Protein AF-A0A6J4YMS4-F1 (afdb_monomer)

Mean predicted aligned error: 2.98 Å

Radius of gyration: 11.28 Å; Cα contacts (8 Å, |Δi|>4): 53; chains: 1; bounding box: 25×17×29 Å

Sequence (48 aa):
PWVERFAQKEAHLMTDENQAYLQIGKHFAGHSSVNHSAKEYARGDVHN

Secondary structure (DSSP, 8-state):
-THHHHS-TTSEEEE-S-TTHHHHHTTSSEEEE--GGGT----SS---

Structure (mmCIF, N/CA/C/O backbone):
data_AF-A0A6J4YMS4-F1
#
_entry.id   AF-A0A6J4YMS4-F1
#
loop_
_atom_site.group_PDB
_atom_site.id
_atom_site.type_symbol
_atom_site.label_atom_id
_atom_site.label_alt_id
_atom_site.label_comp_id
_atom_site.label_asym_id
_atom_site.label_entity_id
_atom_site.label_seq_id
_atom_site.pdbx_PDB_ins_code
_atom_site.Cartn_x
_atom_site.Cartn_y
_atom_site.Cartn_z
_atom_site.occupancy
_atom_site.B_iso_or_equiv
_atom_site.auth_seq_id
_atom_site.auth_comp_id
_atom_site.auth_asym_id
_atom_site.auth_atom_id
_atom_site.pdbx_PDB_model_num
ATOM 1 N N . PRO A 1 1 ? -2.585 5.939 11.779 1.00 70.50 1 PRO A N 1
ATOM 2 C CA . PRO A 1 1 ? -2.209 6.312 10.392 1.00 70.50 1 PRO A CA 1
ATOM 3 C C . PRO A 1 1 ? -3.209 7.341 9.854 1.00 70.50 1 PRO A C 1
ATOM 5 O O . PRO A 1 1 ? -4.394 7.182 10.116 1.00 70.50 1 PRO A O 1
ATOM 8 N N . TRP A 1 2 ? -2.783 8.390 9.143 1.00 85.75 2 TRP A N 1
ATOM 9 C CA . TRP A 1 2 ? -3.723 9.423 8.663 1.00 85.75 2 TRP A CA 1
ATOM 10 C C . TRP A 1 2 ? -4.703 8.914 7.595 1.00 85.75 2 TRP A C 1
ATOM 12 O O . TRP A 1 2 ? -5.775 9.483 7.436 1.00 85.75 2 TRP A O 1
ATOM 22 N N . VAL A 1 3 ? -4.362 7.817 6.914 1.00 88.88 3 VAL A N 1
ATOM 23 C CA . VAL A 1 3 ? -5.183 7.174 5.876 1.00 88.88 3 VAL A CA 1
ATOM 24 C C . VAL A 1 3 ? -6.598 6.823 6.360 1.00 88.88 3 VAL A C 1
ATOM 26 O O . VAL A 1 3 ? -7.559 7.110 5.657 1.00 88.88 3 VAL A O 1
ATOM 29 N N . GLU A 1 4 ? -6.761 6.313 7.584 1.00 89.19 4 GLU A N 1
ATOM 30 C CA . GLU A 1 4 ? -8.078 5.944 8.146 1.00 89.19 4 GLU A CA 1
ATOM 31 C C . GLU A 1 4 ? -9.017 7.134 8.361 1.00 89.19 4 GLU A C 1
ATOM 33 O O . GLU A 1 4 ? -10.221 6.960 8.516 1.00 89.19 4 GLU A O 1
ATOM 38 N N . ARG A 1 5 ? -8.478 8.357 8.398 1.00 93.06 5 ARG A N 1
ATOM 39 C CA . ARG A 1 5 ? -9.294 9.568 8.516 1.00 93.06 5 ARG A CA 1
ATOM 40 C C . ARG A 1 5 ? -10.016 9.895 7.209 1.00 93.06 5 ARG A C 1
ATOM 42 O O . ARG A 1 5 ? -11.040 10.569 7.240 1.00 93.06 5 ARG A O 1
ATOM 49 N N . PHE A 1 6 ? -9.455 9.470 6.079 1.00 93.94 6 PHE A N 1
ATOM 50 C CA . PHE A 1 6 ? -9.892 9.884 4.746 1.00 93.94 6 PHE A CA 1
ATOM 51 C C . PHE A 1 6 ? -10.397 8.725 3.883 1.00 93.94 6 PHE A C 1
ATOM 53 O O . PHE A 1 6 ? -11.044 8.971 2.871 1.00 93.94 6 PHE A O 1
ATOM 60 N N . ALA A 1 7 ? -10.125 7.482 4.27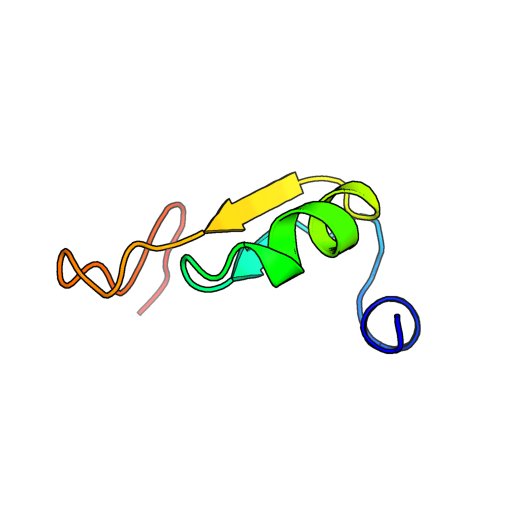5 1.00 94.25 7 ALA A N 1
ATOM 61 C CA . ALA A 1 7 ? -10.604 6.284 3.603 1.00 94.25 7 ALA A CA 1
ATOM 62 C C . ALA A 1 7 ? -11.545 5.491 4.517 1.00 94.25 7 ALA A C 1
ATOM 64 O O . ALA A 1 7 ? -11.337 5.411 5.728 1.00 94.25 7 ALA A O 1
ATOM 65 N N . GLN A 1 8 ? -12.581 4.901 3.922 1.00 96.19 8 GLN A N 1
ATOM 66 C CA . GLN A 1 8 ? -13.551 4.066 4.628 1.00 96.19 8 GLN A CA 1
ATOM 67 C C . GLN A 1 8 ? -12.922 2.724 5.005 1.00 96.19 8 GLN A C 1
ATOM 69 O O . GLN A 1 8 ? -12.210 2.134 4.194 1.00 96.19 8 GLN A O 1
ATOM 74 N N . LYS A 1 9 ? -13.205 2.215 6.208 1.00 95.50 9 LYS A N 1
ATOM 75 C CA . LYS A 1 9 ? -12.656 0.928 6.675 1.00 95.50 9 LYS A CA 1
ATOM 76 C C . LYS A 1 9 ? -13.211 -0.250 5.880 1.00 95.50 9 LYS A C 1
ATOM 78 O O . LYS A 1 9 ? -12.570 -1.284 5.776 1.00 95.50 9 LYS A O 1
ATOM 83 N N . GLU A 1 10 ? -14.381 -0.079 5.285 1.00 97.19 10 GLU A N 1
ATOM 84 C CA . GLU A 1 10 ? -15.059 -1.065 4.451 1.00 97.19 10 GLU A CA 1
ATOM 85 C C . GLU A 1 10 ? -14.438 -1.173 3.046 1.00 97.19 10 GLU A C 1
ATOM 87 O O . GLU A 1 10 ? -14.774 -2.086 2.296 1.00 97.19 10 GLU A O 1
ATOM 92 N N . ALA A 1 11 ? -13.532 -0.261 2.676 1.00 95.44 11 ALA A N 1
ATOM 93 C CA . ALA A 1 11 ? -12.878 -0.269 1.375 1.00 95.44 11 ALA A CA 1
ATOM 94 C C . ALA A 1 11 ? -11.832 -1.390 1.244 1.00 95.44 11 ALA A C 1
ATOM 96 O O . ALA A 1 11 ? -11.247 -1.852 2.228 1.00 95.44 11 ALA A O 1
ATOM 97 N N . HIS A 1 12 ? -11.535 -1.766 -0.004 1.00 95.81 12 HIS A N 1
ATOM 98 C CA . HIS A 1 12 ? -10.370 -2.582 -0.342 1.00 95.81 12 HIS A CA 1
ATOM 99 C C . HIS A 1 12 ? -9.185 -1.662 -0.637 1.00 95.81 12 HIS A C 1
ATOM 101 O O . HIS A 1 12 ? -9.152 -0.975 -1.657 1.00 95.81 12 HIS A O 1
ATOM 107 N N . LEU A 1 13 ? -8.205 -1.631 0.263 1.00 95.44 13 LEU A N 1
ATOM 108 C CA . LEU A 1 13 ? -7.012 -0.810 0.105 1.00 95.44 13 LEU A CA 1
ATOM 109 C C . LEU A 1 13 ? -6.088 -1.414 -0.966 1.00 95.44 13 LEU A C 1
ATOM 111 O O . LEU A 1 13 ? -5.705 -2.579 -0.872 1.00 95.44 13 LEU A O 1
ATOM 115 N N . MET A 1 14 ? -5.690 -0.611 -1.952 1.00 96.00 14 MET A N 1
ATOM 116 C CA . MET A 1 14 ? -4.708 -0.980 -2.978 1.00 96.00 14 MET A CA 1
ATOM 117 C C . MET A 1 14 ? -3.427 -0.165 -2.795 1.00 96.00 14 MET A C 1
ATOM 119 O O . MET A 1 14 ? -3.491 1.060 -2.693 1.00 96.00 14 MET A O 1
ATOM 123 N N . THR A 1 15 ? -2.270 -0.827 -2.740 1.00 96.31 15 THR A N 1
ATOM 124 C CA . THR A 1 15 ? -0.955 -0.176 -2.559 1.00 96.31 15 THR A CA 1
ATOM 125 C C . THR A 1 15 ? 0.111 -0.756 -3.492 1.00 96.31 15 THR A C 1
ATOM 127 O O . THR A 1 15 ? -0.136 -1.719 -4.214 1.00 96.31 15 THR A O 1
ATOM 130 N N . ASP A 1 16 ? 1.318 -0.197 -3.465 1.00 96.56 16 ASP A N 1
ATOM 131 C CA . ASP A 1 16 ? 2.514 -0.856 -4.007 1.00 96.56 16 ASP A CA 1
ATOM 132 C C . ASP A 1 16 ? 3.068 -1.937 -3.048 1.00 96.56 16 ASP A C 1
ATOM 134 O O . ASP A 1 16 ? 2.468 -2.216 -1.999 1.00 96.56 16 ASP A O 1
ATOM 138 N N . GLU A 1 17 ? 4.200 -2.562 -3.407 1.00 97.44 17 GLU A N 1
ATOM 139 C CA . GLU A 1 17 ? 4.823 -3.654 -2.646 1.00 97.44 17 GLU A CA 1
ATOM 140 C C . GLU A 1 17 ? 5.528 -3.251 -1.335 1.00 97.44 17 GLU A C 1
ATOM 142 O O . GLU A 1 17 ? 6.082 -4.116 -0.641 1.00 97.44 17 GLU A O 1
ATOM 147 N N . ASN A 1 18 ? 5.539 -1.968 -0.962 1.00 96.75 18 ASN A N 1
ATOM 148 C CA . ASN A 1 18 ? 6.239 -1.515 0.233 1.00 96.75 18 ASN A CA 1
ATOM 149 C C . ASN A 1 18 ? 5.635 -2.127 1.511 1.00 96.75 18 ASN A C 1
ATOM 151 O O . ASN A 1 18 ? 4.450 -1.991 1.824 1.00 96.75 18 ASN A O 1
ATOM 155 N N . GLN A 1 19 ? 6.496 -2.761 2.309 1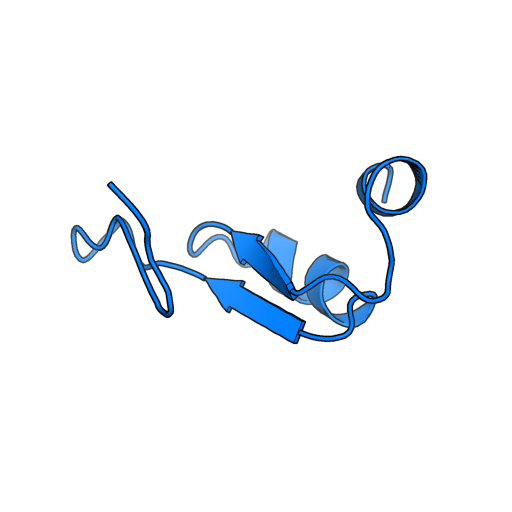.00 95.81 19 GLN A N 1
ATOM 156 C CA . GLN A 1 19 ? 6.122 -3.486 3.525 1.00 95.81 19 GLN A CA 1
ATOM 157 C C . GLN A 1 19 ? 5.473 -2.601 4.601 1.00 95.81 19 GLN A C 1
ATOM 159 O O . GLN A 1 19 ? 4.733 -3.109 5.445 1.00 95.81 19 GLN A O 1
ATOM 164 N N . ALA A 1 20 ? 5.691 -1.282 4.565 1.00 94.38 20 ALA A N 1
ATOM 165 C CA . ALA A 1 20 ? 5.037 -0.340 5.474 1.00 94.38 20 ALA A CA 1
ATOM 166 C C . ALA A 1 20 ? 3.498 -0.401 5.387 1.00 94.38 20 ALA A C 1
ATOM 168 O O . ALA A 1 20 ? 2.810 -0.184 6.390 1.00 94.38 20 ALA A O 1
ATOM 169 N N . TYR A 1 21 ? 2.947 -0.750 4.219 1.00 95.50 21 TYR A N 1
ATOM 170 C CA . TYR A 1 21 ? 1.502 -0.824 4.009 1.00 95.50 21 TYR A CA 1
ATOM 171 C C . TYR A 1 21 ? 0.847 -2.044 4.652 1.00 95.50 21 TYR A C 1
ATOM 173 O O . TYR A 1 21 ? -0.349 -1.999 4.924 1.00 95.50 21 TYR A O 1
ATOM 181 N N . LEU A 1 22 ? 1.603 -3.095 4.987 1.00 95.12 22 LEU A N 1
ATOM 182 C CA . LEU A 1 22 ? 1.037 -4.313 5.577 1.00 95.12 22 LEU A CA 1
ATOM 183 C C . LEU A 1 22 ? 0.338 -4.061 6.915 1.00 95.12 22 LEU A C 1
ATOM 185 O O . LEU A 1 22 ? -0.674 -4.688 7.210 1.00 95.12 22 LEU A O 1
ATOM 189 N N . GLN A 1 23 ? 0.865 -3.156 7.744 1.00 94.94 23 GLN A N 1
ATOM 190 C CA . GLN A 1 23 ? 0.211 -2.827 9.016 1.00 94.94 23 GLN A CA 1
ATOM 191 C C . GLN A 1 23 ? -0.997 -1.912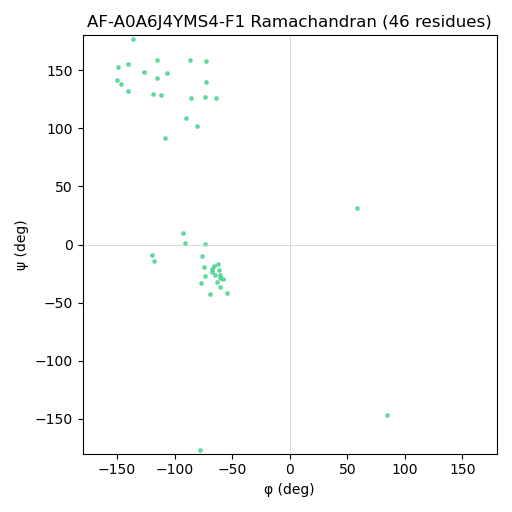 8.813 1.00 94.94 23 GLN A C 1
ATOM 193 O O . GLN A 1 23 ? -1.980 -2.043 9.531 1.00 94.94 23 GLN A O 1
ATOM 198 N N . ILE A 1 24 ? -0.947 -1.021 7.820 1.00 95.06 24 ILE A N 1
ATOM 199 C CA . ILE A 1 24 ? -2.052 -0.109 7.497 1.00 95.06 24 ILE A CA 1
ATOM 200 C C . ILE A 1 24 ? -3.232 -0.893 6.908 1.00 95.06 24 ILE A C 1
ATOM 202 O O . ILE A 1 24 ? -4.373 -0.670 7.302 1.00 95.06 24 ILE A O 1
ATOM 206 N N . GLY A 1 25 ? -2.960 -1.849 6.015 1.00 96.12 25 GLY A N 1
ATOM 207 C CA . GLY A 1 25 ? -3.973 -2.662 5.341 1.00 96.12 25 GLY A CA 1
ATOM 208 C C . GLY A 1 25 ? -4.836 -3.499 6.282 1.00 96.12 25 GLY A C 1
ATOM 209 O O . GLY A 1 25 ? -6.000 -3.737 5.983 1.00 96.12 25 GLY A O 1
ATOM 210 N N . LYS A 1 26 ? -4.326 -3.860 7.468 1.00 95.62 26 LYS A N 1
ATOM 211 C CA . LYS A 1 26 ? -5.094 -4.590 8.495 1.00 95.62 26 LYS A CA 1
ATOM 212 C C . LYS A 1 26 ? -6.310 -3.827 9.022 1.00 95.62 26 LYS A C 1
ATOM 214 O O . LYS A 1 26 ? -7.151 -4.427 9.680 1.00 95.62 26 LYS A O 1
ATOM 219 N N . HIS A 1 27 ? -6.376 -2.515 8.804 1.00 95.38 27 HIS A N 1
ATOM 220 C CA . HIS A 1 27 ? -7.477 -1.677 9.282 1.00 95.38 27 HIS A CA 1
ATOM 221 C C . HIS A 1 27 ? -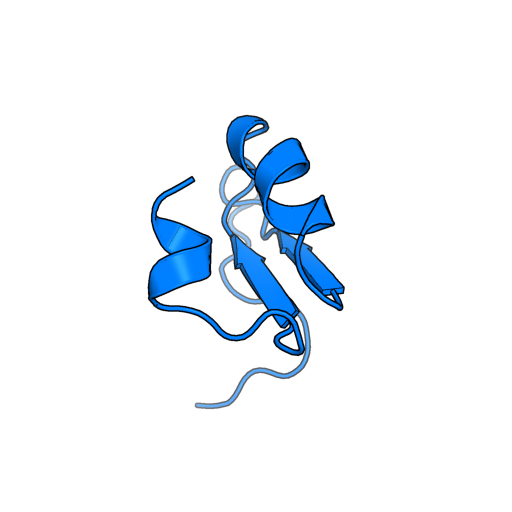8.621 -1.558 8.259 1.00 95.38 27 HIS A C 1
ATOM 223 O O . HIS A 1 27 ? -9.603 -0.868 8.532 1.00 95.38 27 HIS A O 1
ATOM 229 N N . PHE A 1 28 ? -8.493 -2.224 7.107 1.00 96.94 28 PHE A N 1
ATOM 230 C CA . PHE A 1 28 ? -9.442 -2.206 5.999 1.00 96.94 28 PHE A CA 1
ATOM 231 C C . PHE A 1 28 ? -10.060 -3.591 5.771 1.00 96.94 28 PHE A C 1
ATOM 233 O O . PHE A 1 28 ? -9.486 -4.607 6.161 1.00 96.94 28 PHE A O 1
ATOM 240 N N . ALA A 1 29 ? -11.225 -3.641 5.122 1.00 97.25 29 ALA A N 1
ATOM 241 C CA . ALA A 1 29 ? -11.941 -4.883 4.821 1.00 97.25 29 ALA A CA 1
ATOM 242 C C . ALA A 1 29 ? -11.173 -5.795 3.851 1.00 97.25 29 ALA A C 1
ATOM 244 O O . ALA A 1 29 ? -11.326 -7.015 3.890 1.00 97.25 29 ALA A O 1
ATOM 245 N N . GLY A 1 30 ? -10.322 -5.207 3.010 1.00 96.25 30 GLY A N 1
ATOM 246 C CA . GLY A 1 30 ? -9.392 -5.919 2.145 1.00 96.25 30 GLY A CA 1
ATOM 247 C C . GLY A 1 30 ? -8.129 -5.101 1.911 1.00 96.25 30 GLY A C 1
ATOM 248 O O . GLY A 1 30 ? -8.154 -3.871 1.955 1.00 96.25 30 GLY A O 1
ATOM 249 N N . HIS A 1 31 ? -7.016 -5.782 1.651 1.00 96.62 31 HIS A N 1
ATOM 250 C CA . HIS A 1 31 ? -5.766 -5.147 1.239 1.00 96.62 31 HIS A CA 1
ATOM 251 C C . HIS A 1 31 ? -5.090 -5.994 0.168 1.00 96.62 31 HIS A C 1
ATOM 253 O O . HIS A 1 31 ? -4.976 -7.215 0.288 1.00 96.62 31 HIS A O 1
ATOM 259 N N . SER A 1 32 ? -4.661 -5.359 -0.914 1.00 96.75 32 SER A N 1
ATOM 260 C CA . SER A 1 32 ? -3.815 -5.988 -1.923 1.00 96.75 32 SER A CA 1
ATOM 261 C C . SER A 1 32 ? -2.768 -5.003 -2.412 1.00 96.75 32 SER A C 1
ATOM 263 O O . SER A 1 32 ? -2.941 -3.788 -2.332 1.00 96.75 32 SER A O 1
ATOM 265 N N . SER A 1 33 ? -1.666 -5.545 -2.913 1.00 97.06 33 SER A N 1
ATOM 266 C CA . SER A 1 33 ? -0.574 -4.760 -3.466 1.00 97.06 33 SER A CA 1
ATOM 267 C C . SER A 1 33 ? -0.216 -5.218 -4.869 1.00 97.06 33 SER A C 1
ATOM 269 O O . SER A 1 33 ? -0.349 -6.401 -5.189 1.00 97.06 33 SER A O 1
ATOM 271 N N . VAL A 1 34 ? 0.240 -4.283 -5.695 1.00 98.06 34 VAL A N 1
ATOM 272 C CA . VAL A 1 34 ? 0.952 -4.593 -6.941 1.00 98.06 34 VAL A CA 1
ATOM 273 C C . VAL A 1 34 ? 2.442 -4.769 -6.662 1.00 98.06 34 VAL A C 1
ATOM 275 O O . VAL A 1 34 ? 2.948 -4.281 -5.652 1.00 98.06 34 VAL A O 1
ATOM 278 N N . ASN A 1 35 ? 3.140 -5.466 -7.555 1.00 97.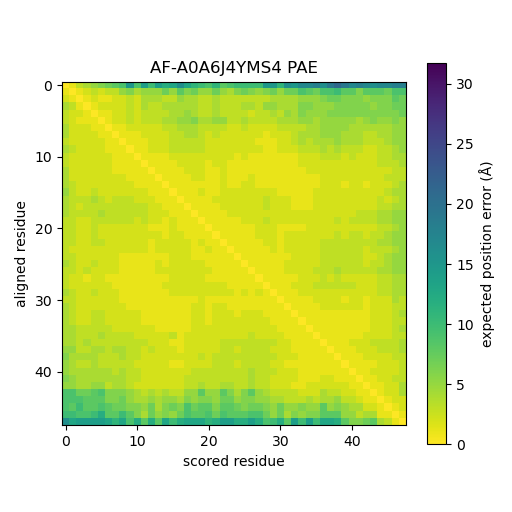81 35 ASN A N 1
ATOM 279 C CA . ASN A 1 35 ? 4.590 -5.595 -7.541 1.00 97.81 35 ASN A CA 1
A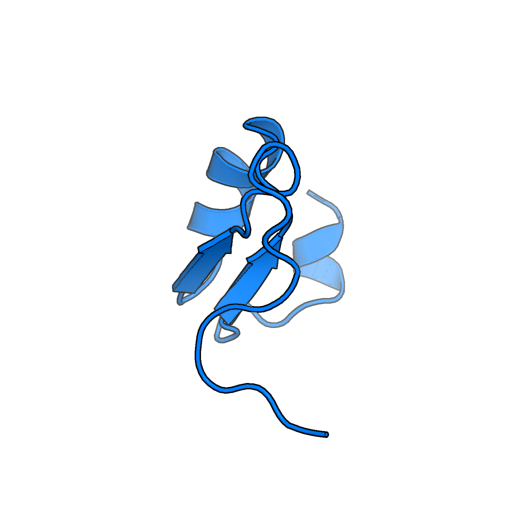TOM 280 C C . ASN A 1 35 ? 5.237 -4.793 -8.691 1.00 97.81 35 ASN A C 1
ATOM 282 O O . ASN A 1 35 ? 5.455 -5.307 -9.792 1.00 97.81 35 ASN A O 1
ATOM 286 N N . HIS A 1 36 ? 5.600 -3.541 -8.426 1.00 97.31 36 HIS A N 1
ATOM 287 C CA . HIS A 1 36 ? 6.300 -2.665 -9.361 1.00 97.31 36 HIS A CA 1
ATOM 288 C C . HIS A 1 36 ? 7.693 -3.179 -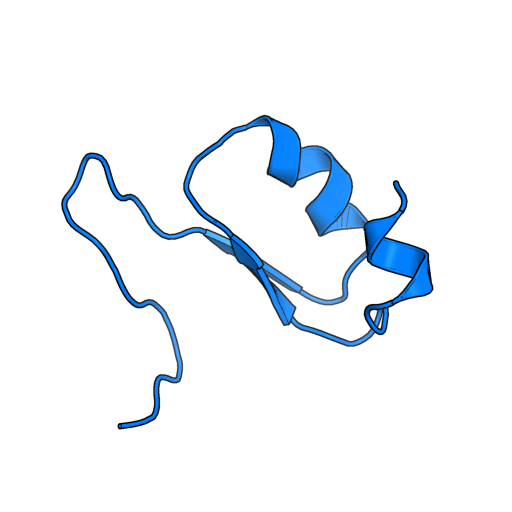9.739 1.00 97.31 36 HIS A C 1
ATOM 290 O O . HIS A 1 36 ? 8.102 -2.991 -10.887 1.00 97.31 36 HIS A O 1
ATOM 296 N N . SER A 1 37 ? 8.412 -3.874 -8.849 1.00 97.25 37 SER A N 1
ATOM 297 C CA . SER A 1 37 ? 9.688 -4.521 -9.199 1.00 97.25 37 SER A CA 1
ATOM 298 C C . SER A 1 37 ? 9.515 -5.574 -10.301 1.00 97.25 37 SER A C 1
ATOM 300 O O . SER A 1 37 ? 10.405 -5.763 -11.133 1.00 97.25 37 SER A O 1
ATOM 302 N N . ALA A 1 38 ? 8.330 -6.186 -10.374 1.00 98.00 38 ALA A N 1
ATOM 303 C CA . ALA A 1 38 ? 7.910 -7.092 -11.438 1.00 98.00 38 ALA A CA 1
ATOM 304 C C . ALA A 1 38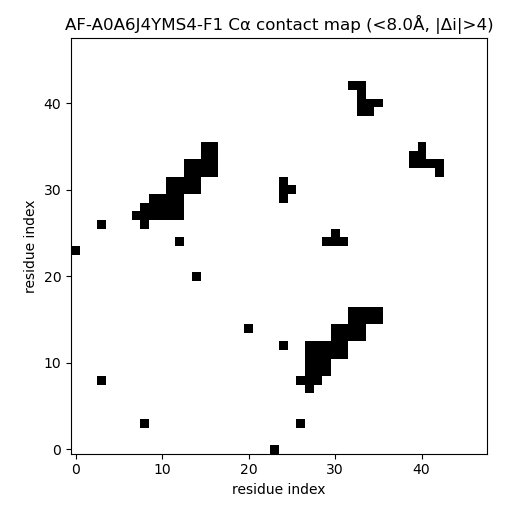 ? 7.160 -6.391 -12.589 1.00 98.00 38 ALA A C 1
ATOM 306 O O . ALA A 1 38 ? 6.622 -7.069 -13.463 1.00 98.00 38 ALA A O 1
ATOM 307 N N . LYS A 1 39 ? 7.139 -5.050 -12.624 1.00 97.25 39 LYS A N 1
ATOM 308 C CA . LYS A 1 39 ? 6.404 -4.229 -13.606 1.00 97.25 39 LYS A CA 1
ATOM 309 C C . LYS A 1 39 ? 4.891 -4.501 -13.631 1.00 97.25 39 LYS A C 1
ATOM 311 O O . LYS A 1 39 ? 4.254 -4.386 -14.676 1.00 97.25 39 LYS A O 1
ATOM 316 N N . GLU A 1 40 ? 4.310 -4.859 -12.489 1.00 97.56 40 GLU A N 1
ATOM 317 C CA . GLU A 1 40 ? 2.862 -4.940 -12.302 1.00 97.56 40 GLU A CA 1
ATOM 318 C C . GLU A 1 40 ? 2.315 -3.557 -11.925 1.00 97.56 40 GLU A C 1
ATOM 320 O O . GLU A 1 40 ? 2.784 -2.948 -10.966 1.00 97.56 40 GLU A O 1
ATOM 325 N N . TYR A 1 41 ? 1.318 -3.073 -12.670 1.00 93.25 41 TYR A N 1
ATOM 326 C CA . TYR A 1 41 ? 0.710 -1.749 -12.453 1.00 93.25 41 TYR A CA 1
ATOM 327 C C . TYR A 1 41 ? -0.786 -1.807 -12.135 1.00 93.25 41 TYR A C 1
ATOM 329 O O . TYR A 1 41 ? -1.382 -0.795 -11.780 1.00 93.25 41 TYR A O 1
ATOM 337 N N . ALA A 1 42 ? -1.406 -2.979 -12.271 1.00 93.88 42 ALA A N 1
ATOM 338 C CA . ALA A 1 42 ? -2.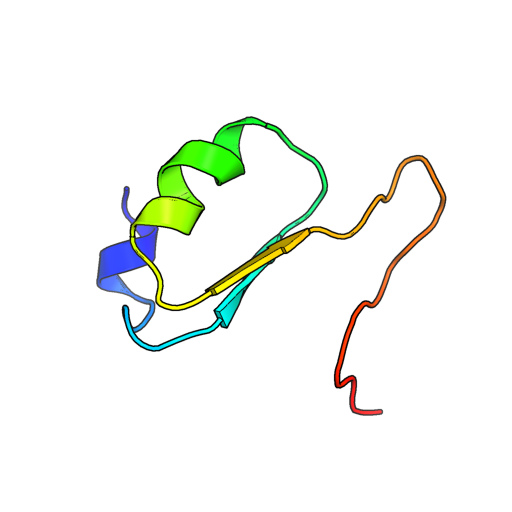826 -3.167 -12.032 1.00 93.88 42 ALA A CA 1
ATOM 339 C C . ALA A 1 42 ? -3.095 -4.597 -11.551 1.00 93.88 42 ALA A C 1
ATOM 341 O O . ALA A 1 42 ? -2.470 -5.542 -12.034 1.00 93.88 42 ALA A O 1
ATOM 342 N N . ARG A 1 43 ? -4.025 -4.747 -10.603 1.00 94.12 43 ARG A N 1
ATOM 343 C CA . ARG A 1 43 ? -4.427 -6.031 -10.019 1.00 94.12 43 ARG A CA 1
ATOM 344 C C . ARG A 1 43 ? -5.906 -6.008 -9.657 1.00 94.12 43 ARG A C 1
ATOM 346 O O . ARG A 1 43 ? -6.365 -5.049 -9.046 1.00 94.12 43 ARG A O 1
ATOM 353 N N . GLY A 1 44 ? -6.601 -7.107 -9.939 1.00 91.69 44 GLY A N 1
ATOM 354 C CA . GLY A 1 44 ? -8.015 -7.272 -9.601 1.00 91.69 44 GLY A CA 1
ATOM 355 C C . GLY A 1 44 ? -8.940 -6.658 -10.649 1.00 91.69 44 GLY A C 1
ATOM 356 O O . GLY A 1 44 ? -8.634 -6.699 -11.839 1.00 91.69 44 GLY A O 1
ATOM 357 N N . ASP A 1 45 ? -10.076 -6.131 -10.195 1.00 89.19 45 ASP A N 1
ATOM 358 C CA . ASP A 1 45 ? -11.100 -5.526 -11.048 1.00 89.19 45 ASP A CA 1
ATOM 359 C C . ASP A 1 45 ? -10.705 -4.088 -11.433 1.00 89.19 45 ASP A C 1
ATOM 361 O O . ASP A 1 45 ? -10.759 -3.162 -10.619 1.00 89.19 45 ASP A O 1
ATOM 365 N N . VAL A 1 46 ? -10.212 -3.923 -12.663 1.00 85.88 46 VAL A N 1
ATOM 366 C CA . VAL A 1 46 ? -9.575 -2.698 -13.166 1.00 85.88 46 VAL A CA 1
ATOM 367 C C . VAL A 1 46 ? -10.381 -2.176 -14.352 1.00 85.88 46 VAL A C 1
ATOM 369 O O . VAL A 1 46 ? -10.649 -2.911 -15.300 1.00 85.88 46 VAL A O 1
ATOM 372 N N . HIS A 1 47 ? -10.729 -0.892 -14.315 1.00 82.81 47 HIS A N 1
ATOM 373 C CA . HIS A 1 47 ? -11.527 -0.212 -15.337 1.00 82.81 47 HIS A CA 1
ATOM 374 C C . HIS A 1 47 ? -10.628 0.723 -16.170 1.00 82.81 47 HIS A C 1
ATOM 376 O O . HIS A 1 47 ? -9.648 1.248 -15.635 1.00 82.81 47 HIS A O 1
ATOM 382 N N . ASN A 1 48 ? -10.932 0.908 -17.463 1.00 76.00 48 ASN A N 1
ATOM 383 C CA . ASN A 1 48 ? -10.194 1.794 -18.382 1.00 76.00 48 ASN A CA 1
ATOM 384 C C . ASN A 1 48 ? -10.866 3.159 -18.532 1.00 76.00 48 ASN A C 1
ATOM 386 O O . ASN A 1 48 ? -12.108 3.174 -18.680 1.00 76.00 48 ASN A O 1
#

pLDDT: mean 93.81, std 5.46, range [70.5, 98.06]

Foldseek 3Di:
DCCCVPDPQADAAEEAPDPVCVVVRVSHPHYDHAYVVVPGDDDDDDDD

Solvent-accessible surface area (backbone atoms only — not comparable to full-atom values): 3194 Å² total; per-residue (Å²): 120,76,61,67,80,79,44,66,50,81,40,70,46,77,46,63,67,59,71,79,50,62,70,59,31,71,68,30,70,32,63,51,62,32,44,58,95,78,72,39,89,77,77,83,95,78,86,135